Protein 3H92 (pdb70)

InterPro domains:
  IPR011579 ATPase domain [PF01637] (3-265)
  IPR027417 P-loop containing nucleoside triphosphate hydrolase [G3DSA:3.40.50.300] (1-212)
  IPR027417 P-loop containing nucleoside triphosphate hydrolase [SSF52540] (1-296)
  IPR036388 Winged helix-like DNA-binding domain superfamily [G3DSA:1.10.10.10] (274-365)
  IPR049081 Uncharacterized ATP-binding protein MJ1010-like, C-terminal domain [PF21690] (277-365)

Structure (mmCIF, N/CA/C/O backbone):
data_3H92
#
_entry.id   3H92
#
_cell.length_a   50.501
_cell.length_b   50.501
_cell.length_c   42.305
_cell.angle_alpha   90.00
_cell.angle_beta   90.00
_cell.angle_gamma   90.00
#
_symmetry.space_group_name_H-M   'P 41'
#
loop_
_entity.id
_entity.type
_entity.pdbx_description
1 polymer 'Uncharacterized ATP-binding protein MJECL15'
2 non-polymer 1-(2-METHOXY-ETHOXY)-2-{2-[2-(2-METHOXY-ETHOXY]-ETHOXY}-ETHANE
3 water water
#
loop_
_atom_site.group_PDB
_atom_site.id
_atom_site.type_symbol
_atom_site.label_atom_id
_atom_site.label_alt_id
_atom_site.label_comp_id
_atom_site.label_asym_id
_atom_site.label_entity_id
_atom_site.label_seq_id
_atom_site.pdbx_PDB_ins_code
_atom_site.Cartn_x
_atom_site.Cartn_y
_atom_site.Cartn_z
_atom_site.occupancy
_atom_site.B_iso_or_equiv
_atom_site.auth_seq_id
_atom_site.auth_comp_id
_atom_site.auth_asym_id
_atom_site.auth_atom_id
_atom_site.pdbx_PDB_model_num
ATOM 1 N N . GLU A 1 7 ? 16.960 23.757 53.668 1.00 92.65 7 GLU A N 1
ATOM 2 C CA . GLU A 1 7 ? 17.673 23.039 52.553 1.00 92.61 7 GLU A CA 1
ATOM 3 C C . GLU A 1 7 ? 17.589 23.796 51.198 1.00 91.75 7 GLU A C 1
ATOM 4 O O . GLU A 1 7 ? 16.684 23.546 50.381 1.00 91.69 7 GLU A O 1
ATOM 10 N N . THR A 1 8 ? 18.530 24.728 50.979 1.00 90.63 8 THR A N 1
ATOM 11 C CA . THR A 1 8 ? 18.661 25.398 49.678 1.00 89.52 8 THR A CA 1
ATOM 12 C C . THR A 1 8 ? 19.013 24.290 48.686 1.00 88.58 8 THR A C 1
ATOM 13 O O . THR A 1 8 ? 18.299 24.091 47.696 1.00 88.69 8 THR A O 1
ATOM 17 N N . LYS A 1 9 ? 20.060 23.527 49.012 1.00 87.23 9 LYS A N 1
ATOM 18 C CA . LYS A 1 9 ? 20.525 22.407 48.186 1.00 86.14 9 LYS A CA 1
ATOM 19 C C . LYS A 1 9 ? 19.378 21.485 47.786 1.00 84.87 9 LYS A C 1
ATOM 20 O O . LYS A 1 9 ? 19.158 21.261 46.592 1.00 84.70 9 LYS A O 1
ATOM 26 N N . LEU A 1 10 ? 18.623 20.989 48.768 1.00 83.39 10 LEU A N 1
ATOM 27 C CA . LEU A 1 10 ? 17.582 19.983 48.482 1.00 82.33 10 LEU A CA 1
ATOM 28 C C . LEU A 1 10 ? 16.324 20.551 47.804 1.00 81.48 10 LEU A C 1
ATOM 29 O O . LEU A 1 10 ? 15.703 19.837 47.014 1.00 81.71 10 LEU A O 1
ATOM 34 N N . GLU A 1 11 ? 15.944 21.800 48.095 1.00 80.28 11 GLU A N 1
ATOM 35 C CA . GLU A 1 11 ? 14.817 22.415 47.371 1.00 79.35 11 GLU A CA 1
ATOM 36 C C . GLU A 1 11 ? 15.216 22.852 45.960 1.00 77.31 11 GLU A C 1
ATOM 37 O O . GLU A 1 11 ? 14.346 23.057 45.116 1.00 77.06 11 GLU A O 1
ATOM 43 N N . GLU A 1 12 ? 16.520 22.969 45.703 1.00 74.96 12 GLU A N 1
ATOM 44 C CA . GLU A 1 12 ? 17.025 23.187 44.341 1.00 73.37 12 GLU A CA 1
ATOM 45 C C . GLU A 1 12 ? 16.628 21.993 43.457 1.00 70.92 12 GLU A C 1
ATOM 46 O O . GLU A 1 12 ? 15.988 22.153 42.410 1.00 69.97 12 GLU A O 1
ATOM 52 N N . GLU A 1 13 ? 17.018 20.799 43.912 1.00 68.33 13 GLU A N 1
ATOM 53 C CA . GLU A 1 13 ? 16.708 19.538 43.222 1.00 66.28 13 GLU A CA 1
ATOM 54 C C . GLU A 1 13 ? 15.259 19.123 43.361 1.00 63.72 13 GLU A C 1
ATOM 55 O O . GLU A 1 13 ? 14.731 1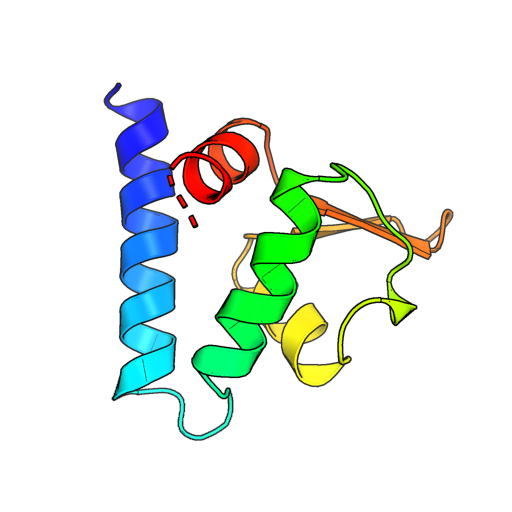8.407 42.528 1.00 63.63 13 GLU A O 1
ATOM 61 N N . ARG A 1 14 ? 14.638 19.542 44.444 1.00 60.96 14 ARG A N 1
ATOM 62 C CA . ARG A 1 14 ? 13.212 19.437 44.575 1.00 58.92 14 ARG A CA 1
ATOM 63 C C . ARG A 1 14 ? 12.502 20.345 43.556 1.00 56.93 14 ARG A C 1
ATOM 64 O O . ARG A 1 14 ? 11.543 19.933 42.920 1.00 56.47 14 ARG A O 1
ATOM 72 N N . ASN A 1 15 ? 12.983 21.580 43.394 1.00 54.73 15 ASN A N 1
ATOM 73 C CA . ASN A 1 15 ? 12.464 22.458 42.343 1.00 52.99 15 ASN A CA 1
ATOM 74 C C . ASN A 1 15 ? 12.845 21.960 40.962 1.00 50.02 15 ASN A C 1
ATOM 75 O O . ASN A 1 15 ? 12.101 22.172 40.012 1.00 49.2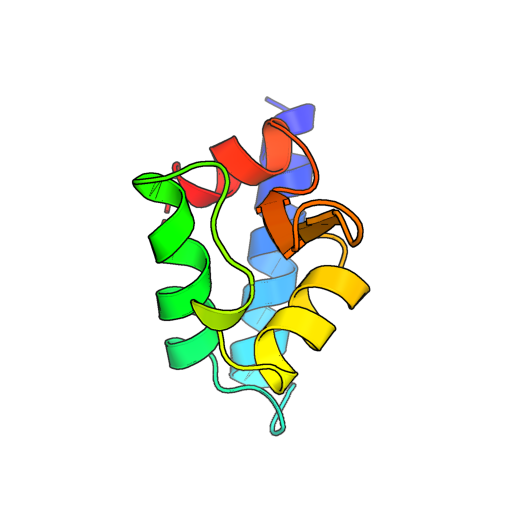7 15 ASN A O 1
ATOM 80 N N . HIS A 1 16 ? 13.994 21.300 40.847 1.00 47.08 16 HIS A N 1
ATOM 81 C CA . HIS A 1 16 ? 14.327 20.621 39.594 1.00 45.74 16 HIS A CA 1
ATOM 82 C C . HIS A 1 16 ? 13.297 19.537 39.236 1.00 43.02 16 HIS A C 1
ATOM 83 O O . HIS A 1 16 ? 12.777 19.532 38.150 1.00 41.27 16 HIS A O 1
ATOM 90 N N . LEU A 1 17 ? 13.013 18.65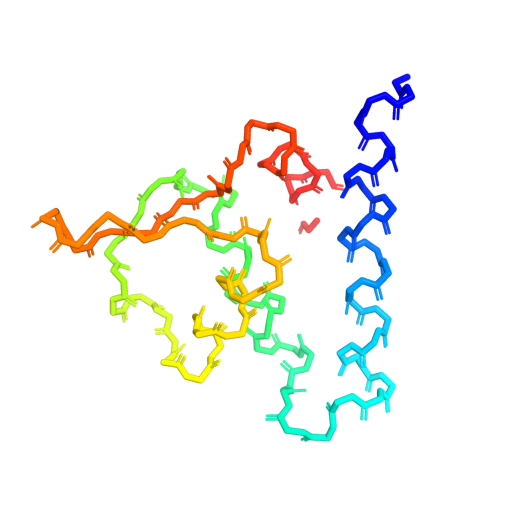1 40.177 1.00 40.60 17 LEU A N 1
ATOM 91 C CA . LEU A 1 17 ? 12.076 17.580 39.971 1.00 39.01 17 LEU A CA 1
ATOM 92 C C . LEU A 1 17 ? 10.685 18.179 39.787 1.00 3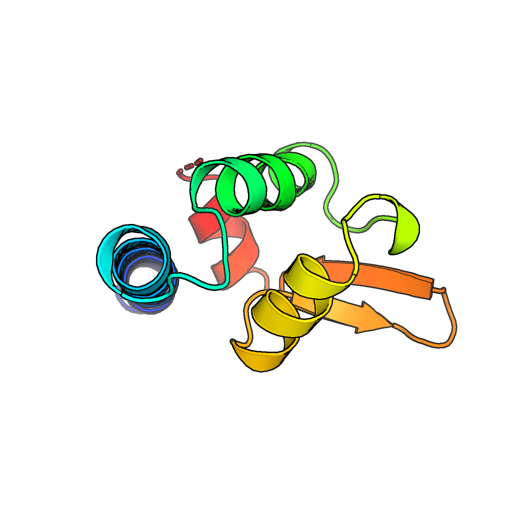7.44 17 LEU A C 1
ATOM 93 O O . LEU A 1 17 ? 10.000 17.827 38.848 1.00 36.06 17 LEU A O 1
ATOM 98 N N . GLU A 1 18 ? 10.277 19.093 40.663 1.00 36.81 18 GLU A N 1
ATOM 99 C CA . GLU A 1 18 ? 9.042 19.880 40.453 1.00 37.31 18 GLU A CA 1
ATOM 100 C C . GLU A 1 18 ? 8.895 20.475 39.042 1.00 35.34 18 GLU A C 1
ATOM 101 O O . GLU A 1 18 ? 7.865 20.316 38.391 1.00 34.92 18 GLU A O 1
ATOM 107 N N . GLU A 1 19 ? 9.929 21.161 38.583 1.00 33.80 19 GLU A N 1
ATOM 108 C CA . GLU A 1 19 ? 9.869 21.791 37.283 1.00 33.74 19 GLU A CA 1
ATOM 109 C C . GLU A 1 19 ? 9.737 20.768 36.171 1.00 33.42 19 GLU A C 1
ATOM 110 O O . GLU A 1 19 ? 8.919 20.931 35.246 1.00 34.21 19 GLU A O 1
ATOM 116 N N . LEU A 1 20 ? 10.534 19.712 36.265 1.00 33.32 20 LEU A N 1
ATOM 117 C CA . LEU A 1 20 ? 10.526 18.634 35.291 1.00 33.53 20 LEU A CA 1
ATOM 118 C C . LEU A 1 20 ? 9.140 18.005 35.270 1.00 32.90 20 LEU A C 1
ATOM 119 O O . LEU A 1 20 ? 8.583 17.738 34.210 1.00 31.99 20 LEU A O 1
ATOM 124 N N . LEU A 1 21 ? 8.593 17.761 36.448 1.00 32.82 21 LEU A N 1
ATOM 125 C CA . LEU A 1 21 ? 7.279 17.146 36.502 1.00 34.32 21 LEU A CA 1
ATOM 126 C C . LEU A 1 21 ? 6.172 18.029 35.858 1.00 35.93 21 LEU A C 1
ATOM 127 O O . LEU A 1 21 ? 5.263 17.485 35.166 1.00 35.34 21 LEU A O 1
ATOM 132 N N . GLU A 1 22 ? 6.258 19.365 36.049 1.00 37.23 22 GLU A N 1
ATOM 133 C CA . GLU A 1 22 ? 5.322 20.320 35.391 1.00 38.27 22 GLU A CA 1
ATOM 134 C C . GLU A 1 22 ? 5.458 20.229 33.858 1.00 38.38 22 GLU A C 1
ATOM 135 O O . GLU A 1 22 ? 4.460 20.107 33.137 1.00 36.77 22 GLU A O 1
ATOM 141 N N . LYS A 1 23 ? 6.705 20.251 33.389 1.00 38.57 23 LYS A N 1
ATOM 142 C CA . LYS A 1 23 ? 6.982 20.150 31.970 1.00 38.76 23 LYS A CA 1
ATOM 143 C C . LYS A 1 23 ? 6.352 18.882 31.392 1.00 38.34 23 LYS A C 1
ATOM 144 O O . LYS A 1 23 ? 5.748 18.901 30.319 1.00 36.38 23 LYS A O 1
ATOM 150 N N . VAL A 1 24 ? 6.476 17.793 32.136 1.00 38.58 24 VAL A N 1
ATOM 151 C CA . VAL A 1 24 ? 6.023 16.503 31.662 1.00 40.13 24 VAL A CA 1
ATOM 152 C C . VAL A 1 24 ? 4.499 16.426 31.610 1.00 41.60 24 VAL A C 1
ATOM 153 O O . VAL A 1 24 ? 3.931 15.825 30.664 1.00 42.85 24 VAL A O 1
ATOM 157 N N . GLU A 1 25 ? 3.819 17.047 32.568 1.00 42.85 25 GLU A N 1
ATOM 158 C CA . GLU A 1 25 ? 2.373 16.969 32.549 1.00 45.04 25 GLU A CA 1
ATOM 159 C C . GLU A 1 25 ? 1.798 17.844 31.430 1.00 46.47 25 GLU A C 1
ATOM 160 O O . GLU A 1 25 ? 0.997 17.402 30.613 1.00 46.13 25 GLU A O 1
ATOM 166 N N . GLU A 1 26 ? 2.233 19.088 31.421 1.00 48.34 26 GLU A N 1
ATOM 167 C CA . GLU A 1 26 ? 1.684 20.105 30.542 1.00 50.84 26 GLU A CA 1
ATOM 168 C C . GLU A 1 26 ? 2.180 19.954 29.125 1.00 52.05 26 GLU A C 1
ATOM 169 O O . GLU A 1 26 ? 1.410 19.935 28.146 1.00 52.22 26 GLU A O 1
ATOM 175 N N . ASP A 1 27 ? 3.496 19.865 29.034 1.00 53.72 27 ASP A N 1
ATOM 176 C CA . ASP A 1 27 ? 4.159 20.316 27.848 1.00 55.20 27 ASP A CA 1
ATOM 177 C C . ASP A 1 27 ? 4.590 19.130 27.016 1.00 56.56 27 ASP A C 1
ATOM 178 O O . ASP A 1 27 ? 4.314 19.132 25.817 1.00 57.54 27 ASP A O 1
ATOM 183 N N . TYR A 1 28 ? 5.206 18.108 27.625 1.00 57.94 28 TYR A N 1
ATOM 184 C CA . TYR A 1 28 ? 5.635 16.939 26.846 1.00 58.96 28 TYR A CA 1
ATOM 185 C C . TYR A 1 28 ? 4.487 15.996 26.599 1.00 59.34 28 TYR A C 1
ATOM 186 O O . TYR A 1 28 ? 4.085 15.216 27.486 1.00 59.32 28 TYR A O 1
ATOM 195 N N . GLU A 1 29 ? 3.956 16.136 25.375 1.00 59.90 29 GLU A N 1
ATOM 196 C CA . GLU A 1 29 ? 2.932 15.261 24.797 1.00 60.47 29 GLU A CA 1
ATOM 197 C C . GLU A 1 29 ? 3.542 13.843 24.616 1.00 59.68 29 GLU A C 1
ATOM 198 O O . GLU A 1 29 ? 2.826 12.827 24.724 1.00 60.25 29 GLU A O 1
ATOM 204 N N . GLY A 1 30 ? 4.861 13.781 24.378 1.00 58.15 30 GLY A N 1
ATOM 205 C CA . GLY A 1 30 ? 5.577 12.508 24.244 1.00 56.62 30 GLY A CA 1
ATOM 206 C C . GLY A 1 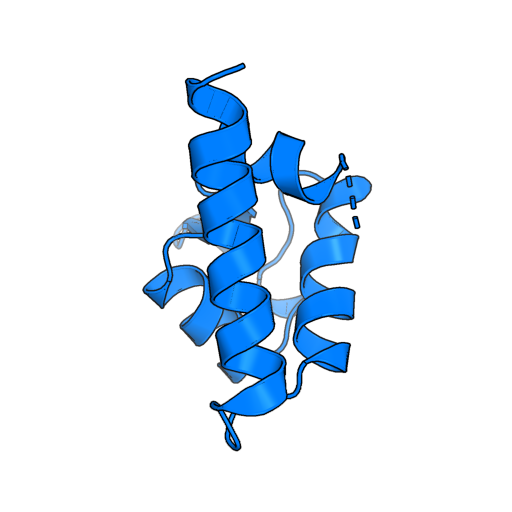30 ? 5.741 11.660 25.500 1.00 55.03 30 GLY A C 1
ATOM 207 O O . GLY A 1 30 ? 5.962 10.442 25.390 1.00 55.48 30 GLY A O 1
ATOM 208 N N . ILE A 1 31 ? 5.656 12.276 26.683 1.00 52.82 31 ILE A N 1
ATOM 209 C CA . ILE A 1 31 ? 5.922 11.588 27.946 1.00 50.72 31 ILE A CA 1
ATOM 210 C C . ILE A 1 31 ? 4.665 11.626 28.793 1.00 50.18 31 ILE A C 1
ATOM 211 O O . ILE A 1 31 ? 4.160 12.705 29.090 1.00 49.85 31 ILE A O 1
ATOM 216 N N . ASN A 1 32 ? 4.150 10.454 29.177 1.00 49.52 32 ASN A N 1
ATOM 217 C CA . ASN A 1 32 ? 3.039 10.415 30.097 1.00 49.26 32 ASN A CA 1
ATOM 218 C C . ASN A 1 32 ? 3.577 10.674 31.477 1.00 47.78 32 ASN A C 1
ATOM 219 O O . ASN A 1 32 ? 4.404 9.937 31.999 1.00 46.43 32 ASN A O 1
ATOM 224 N N . TYR A 1 33 ? 3.073 11.754 32.027 1.00 46.81 33 TYR A N 1
ATOM 225 C CA . TYR A 1 33 ? 3.216 12.074 33.414 1.00 46.69 33 TYR A CA 1
ATOM 226 C C . TYR A 1 33 ? 3.006 10.921 34.408 1.00 46.70 33 TYR A C 1
ATOM 227 O O . TYR A 1 33 ? 3.804 10.682 35.321 1.00 46.61 33 TYR A O 1
ATOM 236 N N . ASP A 1 34 ? 1.900 10.233 34.261 1.00 47.12 34 ASP A N 1
ATOM 237 C CA . ASP A 1 34 ? 1.536 9.207 35.227 1.00 47.92 34 ASP A CA 1
ATOM 238 C C . ASP A 1 34 ? 2.524 7.993 35.207 1.00 47.03 34 ASP A C 1
ATOM 239 O O . ASP A 1 34 ? 2.728 7.350 36.238 1.00 46.92 34 ASP A O 1
ATOM 244 N N . GLU A 1 35 ? 3.138 7.745 34.046 1.00 45.97 35 GLU A N 1
ATOM 245 C CA . GLU A 1 35 ? 4.178 6.723 33.833 1.00 45.64 35 GLU A CA 1
ATOM 246 C C . GLU A 1 35 ? 5.527 7.186 34.326 1.00 43.52 35 GLU A C 1
ATOM 247 O O . GLU A 1 35 ? 6.321 6.374 34.780 1.00 43.30 35 GLU A O 1
ATOM 253 N N . VAL A 1 36 ? 5.807 8.479 34.158 1.00 41.18 36 VAL A N 1
ATOM 254 C CA . VAL A 1 36 ? 6.947 9.085 34.824 1.00 39.65 36 VAL A CA 1
ATOM 255 C C . VAL A 1 36 ? 6.809 8.946 36.329 1.00 38.16 36 VAL A C 1
ATOM 256 O O . VAL A 1 36 ? 7.767 8.496 36.943 1.00 38.45 36 VAL A O 1
ATOM 260 N N . LEU A 1 37 ? 5.637 9.243 36.916 1.00 37.07 37 LEU A N 1
ATOM 261 C CA . LEU A 1 37 ? 5.465 9.082 38.391 1.00 36.71 37 LEU A CA 1
ATOM 262 C C . LEU A 1 37 ? 5.730 7.675 38.787 1.00 36.11 37 LEU A C 1
ATOM 263 O O . LEU A 1 37 ? 6.412 7.433 39.784 1.00 37.01 37 LEU A O 1
ATOM 268 N N . GLU A 1 38 ? 5.135 6.740 38.052 1.00 35.67 38 GLU A N 1
ATOM 269 C CA . GLU A 1 38 ? 5.223 5.333 38.442 1.00 35.76 38 GLU A CA 1
ATOM 270 C C . GLU A 1 38 ? 6.669 4.860 38.345 1.00 34.61 38 GLU A C 1
ATOM 271 O O . GLU A 1 38 ? 7.168 4.233 39.285 1.00 35.44 38 GLU A O 1
ATOM 277 N N . ALA A 1 39 ? 7.363 5.268 37.284 1.00 33.38 39 ALA A N 1
ATOM 278 C CA . ALA A 1 39 ? 8.811 5.058 37.185 1.00 32.61 39 ALA A CA 1
ATOM 279 C C . ALA A 1 39 ? 9.541 5.543 38.434 1.00 31.48 39 ALA A C 1
ATOM 280 O O . ALA A 1 39 ? 10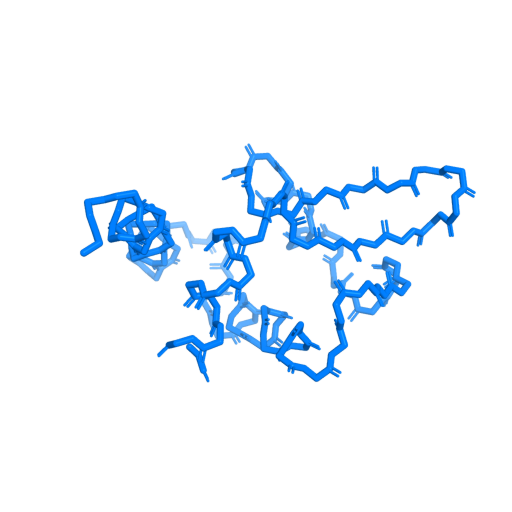.173 4.771 39.097 1.00 32.00 39 ALA A O 1
ATOM 282 N N . LEU A 1 40 ? 9.442 6.820 38.756 1.00 30.36 40 LEU A N 1
ATOM 283 C CA . LEU A 1 40 ? 10.255 7.394 39.822 1.00 28.93 40 LEU A CA 1
ATOM 284 C C . LEU A 1 40 ? 9.931 6.806 41.169 1.00 29.45 40 LEU A C 1
ATOM 285 O O . LEU A 1 40 ? 10.789 6.711 42.058 1.00 29.03 40 LEU A O 1
ATOM 290 N N . LYS A 1 41 ? 8.704 6.382 41.330 1.00 29.33 41 LYS A N 1
ATOM 291 C CA . LYS A 1 41 ? 8.290 5.839 42.610 1.00 30.85 41 LYS A CA 1
ATOM 292 C C . LYS A 1 41 ? 9.014 4.556 42.931 1.00 30.22 41 LYS A C 1
ATOM 293 O O . LYS A 1 41 ? 9.196 4.199 44.118 1.00 27.51 41 LYS A O 1
ATOM 299 N N . LEU A 1 42 ? 9.408 3.849 41.878 1.00 29.53 42 LEU A N 1
ATOM 300 C CA . LEU A 1 42 ? 10.160 2.596 42.088 1.00 30.11 42 LEU A CA 1
ATOM 301 C C . LEU A 1 42 ? 11.386 2.813 42.962 1.00 30.27 42 LEU A C 1
ATOM 302 O O . LEU A 1 42 ? 11.894 1.895 43.606 1.00 29.65 42 LEU A O 1
ATOM 307 N N . PHE A 1 43 ? 11.890 4.024 42.900 1.00 31.33 43 PHE A N 1
ATOM 308 C CA . PHE A 1 43 ? 13.150 4.349 43.527 1.00 32.73 43 PHE A CA 1
ATOM 309 C C . PHE A 1 43 ? 12.975 4.675 44.978 1.00 33.15 43 PHE A C 1
ATOM 310 O O . PHE A 1 43 ? 13.958 4.819 45.677 1.00 34.86 43 PHE A O 1
ATOM 318 N N . LYS A 1 44 ? 11.751 4.766 45.458 1.00 34.45 44 LYS A N 1
ATOM 319 C CA . LYS A 1 44 ? 11.559 5.010 46.895 1.00 35.45 44 LYS A CA 1
ATOM 320 C C . LYS A 1 44 ? 11.835 3.740 47.652 1.00 36.69 44 LYS A C 1
ATOM 321 O O . LYS A 1 44 ? 12.127 3.765 48.848 1.00 37.99 44 LYS A O 1
ATOM 327 N N . ASP A 1 45 ? 11.673 2.607 46.981 1.00 37.27 45 ASP A N 1
ATOM 328 C CA . ASP A 1 45 ? 11.832 1.348 47.640 1.00 37.70 45 ASP A CA 1
ATOM 329 C C . ASP A 1 45 ? 13.180 0.793 47.368 1.00 35.95 45 ASP A C 1
ATOM 330 O O . ASP A 1 45 ? 13.680 0.030 48.146 1.00 36.29 45 ASP A O 1
ATOM 335 N N . ASN A 1 46 ? 13.728 1.116 46.223 1.00 34.54 46 ASN A N 1
ATOM 336 C CA . ASN A 1 46 ? 15.006 0.565 45.819 1.00 34.02 46 ASN A CA 1
ATOM 337 C C . ASN A 1 46 ? 15.826 1.591 45.120 1.00 33.03 46 ASN A C 1
ATOM 338 O O . ASN A 1 46 ? 15.471 1.972 44.011 1.00 33.13 46 ASN A O 1
ATOM 343 N N . TYR A 1 47 ? 16.973 1.926 45.701 1.00 32.08 47 TYR A N 1
ATOM 344 C CA . TYR A 1 47 ? 17.872 2.978 45.188 1.00 30.73 47 TYR A CA 1
ATOM 345 C C . TYR A 1 47 ? 18.438 2.729 43.825 1.00 30.06 47 TYR A C 1
ATOM 346 O O . TYR A 1 47 ? 18.610 3.643 43.051 1.00 29.65 47 TYR A O 1
ATOM 355 N N . GLU A 1 48 ? 18.815 1.488 43.556 1.00 29.97 48 GLU A N 1
ATOM 356 C CA . GLU A 1 48 ? 19.373 1.110 42.261 1.00 29.41 48 GLU A CA 1
ATOM 357 C C . GLU A 1 48 ? 18.589 -0.057 41.738 1.00 28.71 48 GLU A C 1
ATOM 358 O O . GLU A 1 48 ? 18.215 -0.947 42.499 1.00 26.73 48 GLU A O 1
ATOM 364 N N . LEU A 1 49 ? 18.349 -0.077 40.435 1.00 28.38 49 LEU A N 1
ATOM 365 C CA . LEU A 1 49 ? 17.541 -1.141 39.918 1.00 28.01 49 LEU A CA 1
ATOM 366 C C . LEU A 1 49 ? 17.844 -1.480 38.491 1.00 27.24 49 LEU A C 1
ATOM 367 O O . LEU A 1 49 ? 18.491 -0.721 37.802 1.00 27.66 49 LEU A O 1
ATOM 372 N N . PRO A 1 50 ? 17.428 -2.685 38.059 1.00 26.98 50 PRO A N 1
ATOM 373 C CA . PRO A 1 50 ? 17.684 -3.036 36.670 1.00 26.50 50 PRO A CA 1
ATOM 374 C C . PRO A 1 50 ? 17.079 -2.005 35.740 1.00 26.98 50 PRO A C 1
ATOM 375 O O . PRO A 1 50 ? 15.994 -1.492 36.020 1.00 28.91 50 PRO A O 1
ATOM 379 N N . LYS A 1 51 ? 17.720 -1.708 34.622 1.00 26.57 51 LYS A N 1
ATOM 380 C CA . LYS A 1 51 ? 17.118 -0.705 33.714 1.00 26.54 51 LYS A CA 1
ATOM 381 C C . LYS A 1 51 ? 15.854 -1.143 32.975 1.00 26.16 51 LYS A C 1
ATOM 382 O O . LYS A 1 51 ? 15.057 -0.299 32.528 1.00 25.50 51 LYS A O 1
ATOM 388 N N . SER A 1 52 ? 15.644 -2.467 32.864 1.00 26.19 52 SER A N 1
ATOM 389 C CA . SER A 1 52 ? 14.427 -3.011 32.277 1.00 25.59 52 SER A CA 1
ATOM 390 C C . SER A 1 52 ? 13.230 -2.859 33.214 1.00 25.75 52 SER A C 1
ATOM 391 O O . SER A 1 52 ? 12.128 -3.184 32.858 1.00 25.41 52 SER A O 1
ATOM 394 N N . LYS A 1 53 ? 13.431 -2.352 34.420 1.00 26.62 53 LYS A N 1
ATOM 395 C CA . LYS A 1 53 ? 12.296 -2.052 35.268 1.00 27.48 53 LYS A CA 1
ATOM 396 C C . LYS A 1 53 ? 11.483 -0.878 34.756 1.00 28.91 53 LYS A C 1
ATOM 397 O O . LYS A 1 53 ? 10.345 -0.700 35.188 1.00 28.95 53 LYS A O 1
ATOM 403 N N . ILE A 1 54 ? 12.038 -0.087 33.827 1.00 29.96 54 ILE A N 1
ATOM 404 C CA . ILE A 1 54 ? 11.398 1.129 33.343 1.00 30.21 54 ILE A CA 1
ATOM 405 C C . ILE A 1 54 ? 11.391 1.172 31.839 1.00 30.85 54 ILE A C 1
ATOM 406 O O . ILE A 1 54 ? 12.369 0.783 31.186 1.00 30.64 54 ILE A O 1
ATOM 411 N N . LYS A 1 55 ? 10.293 1.674 31.293 1.00 30.91 55 LYS A N 1
ATOM 412 C CA . LYS A 1 55 ? 10.178 1.839 29.878 1.00 32.09 55 LYS A CA 1
ATOM 413 C C . LYS A 1 55 ? 11.300 2.708 29.300 1.00 32.65 55 LYS A C 1
ATOM 414 O O . LYS A 1 55 ? 11.754 3.711 29.902 1.00 31.94 55 LYS A O 1
ATOM 420 N N . ARG A 1 56 ? 11.793 2.269 28.152 1.00 32.58 56 ARG A N 1
ATOM 421 C CA . ARG A 1 56 ? 12.931 2.899 27.494 1.00 34.22 56 ARG A CA 1
ATOM 422 C C . ARG A 1 56 ? 12.724 4.386 27.292 1.00 33.87 56 ARG A C 1
ATOM 423 O O . ARG A 1 56 ? 13.557 5.190 27.675 1.00 33.57 56 ARG A O 1
ATOM 431 N N . LYS A 1 57 ? 11.609 4.762 26.687 1.00 34.25 57 LYS A N 1
ATOM 432 C CA . LYS A 1 57 ? 11.390 6.148 26.385 1.00 34.81 57 LYS A CA 1
ATOM 433 C C . LYS A 1 57 ? 11.557 6.959 27.676 1.00 34.26 57 LYS A C 1
ATOM 434 O O . LYS A 1 57 ? 12.128 8.048 27.676 1.00 35.21 57 LYS A O 1
ATOM 440 N N . ILE A 1 58 ? 11.063 6.417 28.783 1.00 33.02 58 ILE A N 1
ATOM 441 C CA . ILE A 1 58 ? 11.031 7.138 30.041 1.00 31.96 58 ILE A CA 1
ATOM 442 C C . ILE A 1 58 ? 12.414 7.180 30.599 1.00 31.55 58 ILE A C 1
ATOM 443 O O . ILE A 1 58 ? 12.858 8.242 31.025 1.00 30.62 58 ILE A O 1
ATOM 448 N N . ARG A 1 59 ? 13.119 6.058 30.579 1.00 31.10 59 ARG A N 1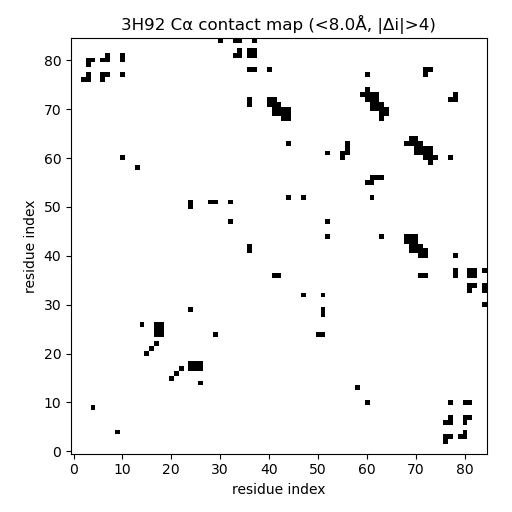
ATOM 449 C CA . ARG A 1 59 ? 14.495 6.074 31.079 1.00 32.28 59 ARG A CA 1
ATOM 450 C C . ARG A 1 59 ? 15.342 7.051 30.310 1.00 30.86 59 ARG A C 1
ATOM 451 O O . ARG A 1 59 ? 16.097 7.798 30.892 1.00 30.95 59 ARG A O 1
ATOM 459 N N . ILE A 1 60 ? 15.223 7.025 29.000 1.00 30.00 60 ILE A N 1
ATOM 460 C CA . ILE A 1 60 ? 15.989 7.892 28.181 1.00 29.45 60 ILE A CA 1
ATOM 461 C C . ILE A 1 60 ? 15.765 9.347 28.581 1.00 29.96 60 ILE A C 1
ATOM 462 O O . ILE A 1 60 ? 16.699 10.127 28.731 1.00 29.31 60 ILE A O 1
ATOM 467 N N . PHE A 1 61 ? 14.509 9.692 28.806 1.00 30.30 61 PHE A N 1
ATOM 468 C CA . PHE A 1 61 ? 14.126 11.038 29.186 1.00 29.94 61 PHE A CA 1
ATOM 469 C C . PHE A 1 61 ? 14.672 11.470 30.538 1.00 29.85 61 PHE A C 1
ATOM 470 O O . PHE A 1 61 ? 15.233 12.541 30.722 1.00 28.53 61 PHE A O 1
ATOM 478 N N . LEU A 1 62 ? 14.495 10.611 31.516 1.00 30.59 62 LEU A N 1
ATOM 479 C CA . LEU A 1 62 ? 14.962 10.881 32.868 1.00 30.22 62 LEU A CA 1
ATOM 480 C C . LEU A 1 62 ? 16.451 10.935 33.004 1.00 30.25 62 LEU A C 1
ATOM 481 O O . LEU A 1 62 ? 16.966 11.572 33.890 1.00 31.47 62 LEU A O 1
ATOM 486 N N . ILE A 1 63 ? 17.143 10.227 32.133 1.00 30.99 63 ILE A N 1
ATOM 487 C CA . ILE A 1 63 ? 18.593 10.297 32.066 1.00 31.46 63 ILE A CA 1
ATOM 488 C C . ILE A 1 63 ? 18.972 11.639 31.453 1.00 32.50 63 ILE A C 1
ATOM 489 O O . ILE A 1 63 ? 19.812 12.370 32.000 1.00 32.39 63 ILE A O 1
ATOM 494 N N . LYS A 1 64 ? 18.392 11.934 30.281 1.00 33.46 64 LYS A N 1
ATOM 495 C CA . LYS A 1 64 ? 18.607 13.203 29.591 1.00 34.83 64 LYS A CA 1
ATOM 496 C C . LYS A 1 64 ? 18.371 14.392 30.540 1.00 34.63 64 LYS A C 1
ATOM 497 O O . LYS A 1 64 ? 19.087 15.369 30.509 1.00 35.51 64 LYS A O 1
ATOM 503 N N . GLU A 1 65 ? 17.398 14.277 31.409 1.00 34.03 65 GLU A N 1
ATOM 504 C CA . GLU A 1 65 ? 17.016 15.354 32.282 1.00 34.18 65 GLU A CA 1
ATOM 505 C C . GLU A 1 65 ? 17.695 15.303 33.628 1.00 33.55 65 GLU A C 1
ATOM 506 O O . GLU A 1 65 ? 17.295 15.964 34.566 1.00 33.32 65 GLU A O 1
ATOM 512 N N . ASN A 1 66 ? 18.750 14.521 33.701 1.00 33.74 66 ASN A N 1
ATOM 513 C CA . ASN A 1 66 ? 19.615 14.391 34.899 1.00 33.39 66 ASN A CA 1
ATOM 514 C C . ASN A 1 66 ? 18.952 14.023 36.204 1.00 31.67 66 ASN A C 1
ATOM 515 O O . ASN A 1 66 ? 19.379 14.453 37.277 1.00 32.28 66 ASN A O 1
ATOM 520 N N . ILE A 1 67 ? 17.960 13.153 36.113 1.00 30.71 67 ILE A N 1
ATOM 521 C CA . ILE A 1 67 ? 17.267 12.645 37.300 1.00 29.25 67 ILE A CA 1
ATOM 522 C C . ILE A 1 67 ? 17.859 11.264 37.608 1.00 29.26 67 ILE A C 1
ATOM 523 O O . ILE A 1 67 ? 18.080 10.918 38.779 1.00 27.04 67 ILE A O 1
ATOM 528 N N . LEU A 1 68 ? 18.111 10.486 36.549 1.00 29.67 68 LEU A N 1
ATOM 529 C CA . LEU A 1 68 ? 18.612 9.124 36.738 1.00 30.10 68 LEU A CA 1
ATOM 530 C C . LEU A 1 68 ? 19.964 8.979 36.085 1.00 30.65 68 LEU A C 1
ATOM 531 O O . LEU A 1 68 ? 20.231 9.622 35.080 1.00 30.07 68 LEU A O 1
ATOM 536 N N . PHE A 1 69 ? 20.792 8.084 36.647 1.00 31.61 69 PHE A N 1
ATOM 537 C CA . PHE A 1 69 ? 22.096 7.672 36.080 1.00 30.94 69 PHE A CA 1
ATOM 538 C C . PHE A 1 69 ? 22.027 6.187 35.661 1.00 30.65 69 PHE A C 1
ATOM 539 O O . PHE A 1 69 ? 21.613 5.346 36.437 1.00 30.31 69 PHE A O 1
ATOM 547 N N . LEU A 1 70 ? 22.456 5.892 34.439 1.00 30.25 70 LEU A N 1
ATOM 548 C CA . LEU A 1 70 ? 22.628 4.533 33.946 1.00 29.89 70 LEU A CA 1
ATOM 549 C C . LEU A 1 70 ? 24.080 4.019 34.149 1.00 30.19 70 LEU A C 1
ATOM 550 O O . LEU A 1 70 ? 25.060 4.665 33.728 1.00 30.46 70 LEU A O 1
ATOM 555 N N . ASN A 1 71 ? 24.214 2.857 34.776 1.00 29.72 71 ASN A N 1
ATOM 556 C CA . ASN A 1 71 ? 25.510 2.197 34.857 1.00 30.43 71 ASN A CA 1
ATOM 557 C C . ASN A 1 71 ? 25.448 1.150 33.784 1.00 30.42 71 ASN A C 1
ATOM 558 O O . ASN A 1 71 ? 24.754 0.203 33.941 1.00 28.33 71 ASN A O 1
ATOM 563 N N . PRO A 1 72 ? 26.144 1.353 32.663 1.00 32.80 72 PRO A N 1
ATOM 564 C CA . PRO A 1 72 ? 26.050 0.450 31.500 1.00 33.87 72 PRO A CA 1
ATOM 565 C C . PRO A 1 72 ? 26.686 -0.908 31.721 1.00 35.60 72 PRO A C 1
ATOM 566 O O . PRO A 1 72 ? 26.275 -1.917 31.077 1.00 35.82 72 PRO A O 1
ATOM 570 N N . GLN A 1 73 ? 27.687 -0.932 32.608 1.00 36.62 73 GLN A N 1
ATOM 571 C CA . GLN A 1 73 ? 28.349 -2.165 32.968 1.00 37.69 73 GLN A CA 1
ATOM 572 C C . GLN A 1 73 ? 27.355 -3.020 33.728 1.00 37.78 73 GLN A C 1
ATOM 573 O O . GLN A 1 73 ? 27.067 -4.136 33.288 1.00 39.29 73 GLN A O 1
ATOM 579 N N . LYS A 1 74 ? 26.795 -2.501 34.814 1.00 36.76 74 LYS A N 1
ATOM 580 C CA . LYS A 1 74 ? 25.858 -3.269 35.630 1.00 37.18 74 LYS A CA 1
ATOM 581 C C . LYS A 1 74 ? 24.434 -3.312 35.074 1.00 36.25 74 LYS A C 1
ATOM 582 O O . LYS A 1 74 ? 23.609 -4.053 35.577 1.00 37.53 74 LYS A O 1
ATOM 588 N N . GLY A 1 75 ? 24.125 -2.513 34.068 1.00 34.79 75 GLY A N 1
ATOM 589 C CA . GLY A 1 75 ? 22.780 -2.440 33.520 1.00 33.44 75 GLY A CA 1
ATOM 590 C C . GLY A 1 75 ? 21.740 -1.921 34.488 1.00 32.27 75 GLY A C 1
ATOM 591 O O . GLY A 1 75 ? 20.584 -2.355 34.426 1.00 34.08 75 GLY A O 1
ATOM 592 N N . THR A 1 76 ? 22.122 -1.007 35.383 1.00 30.41 76 THR A N 1
ATOM 593 C CA . THR A 1 76 ? 21.198 -0.494 36.409 1.00 28.81 76 THR A CA 1
ATOM 594 C C . THR A 1 76 ? 20.977 1.007 36.292 1.00 28.27 76 THR A C 1
ATOM 595 O O . THR A 1 76 ? 21.772 1.734 35.676 1.00 29.29 76 THR A O 1
ATOM 599 N N . LEU A 1 77 ? 19.874 1.445 36.887 1.00 26.81 77 LEU A N 1
ATOM 600 C CA . LEU A 1 77 ? 19.543 2.848 37.006 1.00 26.97 77 LEU A CA 1
ATOM 601 C C . LEU A 1 77 ? 19.512 3.193 38.480 1.00 26.61 77 LEU A C 1
ATOM 602 O O . LEU A 1 77 ? 19.181 2.346 39.314 1.00 27.67 77 LEU A O 1
ATOM 607 N N . LYS A 1 78 ? 19.819 4.444 38.768 1.00 26.42 78 LYS A N 1
ATOM 608 C CA . LYS A 1 78 ? 19.717 4.967 40.138 1.00 27.83 78 LYS A CA 1
ATOM 609 C C . LYS A 1 78 ? 19.593 6.476 40.006 1.00 27.17 78 LYS A C 1
ATOM 610 O O . LYS A 1 78 ? 19.886 6.999 38.962 1.00 26.98 78 LYS A O 1
ATOM 616 N N . PRO A 1 79 ? 19.147 7.140 41.062 1.00 27.94 79 PRO A N 1
ATOM 617 C CA . PRO A 1 79 ? 19.061 8.585 41.041 1.00 28.63 79 PRO A CA 1
ATOM 618 C C . PRO A 1 79 ? 20.451 9.170 40.789 1.00 29.77 79 PRO A C 1
ATOM 619 O O . PRO A 1 79 ? 21.459 8.565 41.151 1.00 29.79 79 PRO A O 1
ATOM 623 N N . GLN A 1 80 ? 20.479 10.316 40.129 1.00 30.68 80 GLN A N 1
ATOM 624 C CA . GLN A 1 80 ? 21.701 10.930 39.690 1.00 31.55 80 GLN A CA 1
ATOM 625 C C . GLN A 1 80 ? 22.524 11.372 40.892 1.00 31.48 80 GLN A C 1
ATOM 626 O O . GLN A 1 80 ? 23.757 11.447 40.805 1.00 31.87 80 GLN A O 1
ATOM 632 N N . SER A 1 81 ? 21.854 11.663 42.008 1.00 31.04 81 SER A N 1
ATOM 633 C CA . SER A 1 81 ? 22.538 12.011 43.252 1.00 30.89 81 SER A CA 1
ATOM 634 C C . SER A 1 81 ? 21.632 11.733 44.393 1.00 30.36 81 SER A C 1
ATOM 635 O O . SER A 1 81 ? 20.427 11.503 44.192 1.00 30.05 81 SER A O 1
ATOM 638 N N . TYR A 1 82 ? 22.187 11.798 45.591 1.00 29.73 82 TYR A N 1
ATOM 639 C CA . TYR A 1 82 ? 21.399 11.569 46.815 1.00 29.88 82 TYR A CA 1
ATOM 640 C C . TYR A 1 82 ? 20.372 12.636 46.996 1.00 29.89 82 TYR A C 1
ATOM 641 O O . TYR A 1 82 ? 19.306 12.366 47.492 1.00 30.77 82 TYR A O 1
ATOM 650 N N . LEU A 1 83 ? 20.721 13.874 46.662 1.00 30.09 83 LEU A N 1
ATOM 651 C CA . LEU A 1 83 ? 19.759 14.976 46.582 1.00 29.73 83 LEU A CA 1
ATOM 652 C C . LEU A 1 83 ? 18.535 14.653 45.747 1.00 28.66 83 LEU A C 1
ATOM 653 O O . LEU A 1 83 ? 17.411 14.961 46.148 1.00 28.14 83 LEU A O 1
ATOM 658 N N . VAL A 1 84 ? 18.761 14.091 44.558 1.00 27.00 84 VAL A N 1
ATOM 659 C CA . VAL A 1 84 ? 17.663 13.696 43.684 1.00 25.87 84 VAL A CA 1
ATOM 660 C C . VAL A 1 84 ? 16.892 12.605 44.404 1.00 25.97 84 VAL A C 1
ATOM 661 O O . VAL A 1 84 ? 15.639 12.620 44.521 1.00 25.46 84 VAL A O 1
ATOM 665 N N . TRP A 1 85 ? 17.616 11.642 44.928 1.00 25.77 85 TRP A N 1
ATOM 666 C CA . TRP A 1 85 ? 16.913 10.565 45.620 1.00 27.11 85 TRP A CA 1
ATOM 667 C C . TRP A 1 85 ? 16.058 11.063 46.763 1.00 26.72 85 TRP A C 1
ATOM 668 O O . TRP A 1 85 ? 14.929 10.630 46.980 1.00 25.77 85 TRP A O 1
ATOM 679 N N . ASN A 1 86 ? 16.565 12.013 47.492 1.00 27.43 86 ASN A N 1
ATOM 680 C CA . ASN A 1 86 ? 15.765 12.504 48.572 1.00 28.75 86 ASN A CA 1
ATOM 681 C C . ASN A 1 86 ? 14.589 13.339 48.122 1.00 28.48 86 ASN A C 1
ATOM 682 O O . ASN A 1 86 ? 13.612 13.391 48.836 1.00 28.88 86 ASN A O 1
ATOM 687 N N . ALA A 1 87 ? 14.679 13.999 46.962 1.00 28.22 87 ALA A N 1
ATOM 688 C CA . ALA A 1 87 ? 13.572 14.785 46.418 1.00 27.09 87 ALA A CA 1
ATOM 689 C C . ALA A 1 87 ? 12.460 13.837 45.968 1.00 26.86 87 ALA A C 1
ATOM 690 O O . ALA A 1 87 ? 11.323 14.089 46.224 1.00 27.37 87 ALA A O 1
ATOM 692 N N . ILE A 1 88 ? 12.804 12.710 45.361 1.00 26.67 88 ILE A N 1
ATOM 693 C CA . ILE A 1 88 ? 11.849 11.627 45.062 1.00 25.94 88 ILE A CA 1
ATOM 694 C C . ILE A 1 88 ? 11.101 11.106 46.288 1.00 26.13 88 ILE A C 1
ATOM 695 O O . ILE A 1 88 ? 9.861 10.982 46.348 1.00 25.08 88 ILE A O 1
ATOM 700 N N . LYS A 1 89 ? 11.849 10.758 47.290 1.00 26.68 89 LYS A N 1
ATOM 701 C CA . LYS A 1 89 ? 11.237 10.225 48.461 1.00 27.59 89 LYS A CA 1
ATOM 702 C C . LYS A 1 89 ? 10.259 11.214 49.017 1.00 28.44 89 LYS A C 1
ATOM 703 O O . LYS A 1 89 ? 9.127 10.871 49.346 1.00 28.46 89 LYS A O 1
ATOM 709 N N . ARG A 1 90 ? 10.682 12.458 49.100 1.00 29.55 90 ARG A N 1
ATOM 710 C CA . ARG A 1 90 ? 9.855 13.492 49.656 1.00 31.43 90 ARG A CA 1
ATOM 711 C C . ARG A 1 90 ? 8.658 13.877 48.789 1.00 31.84 90 ARG A C 1
ATOM 712 O O . ARG A 1 90 ? 7.606 14.263 49.342 1.00 30.57 90 ARG A O 1
ATOM 728 N N . LEU A 1 92 ? 7.261 12.024 45.956 1.00 31.06 92 LEU A N 1
ATOM 729 C CA . LEU A 1 92 ? 6.505 10.905 45.482 1.00 32.08 92 LEU A CA 1
ATOM 730 C C . LEU A 1 92 ? 6.143 9.981 46.615 1.00 31.46 92 LEU A C 1
ATOM 731 O O . LEU A 1 92 ? 5.233 9.194 46.368 1.00 32.91 92 LEU A O 1
#

Foldseek 3Di:
DCLLVVLLVLVVVVLVCQPPPPPPHDSVLLLVVLLVCLVPFKAAPVVHDPVSVVVCVVSQQWDADPVVNMIG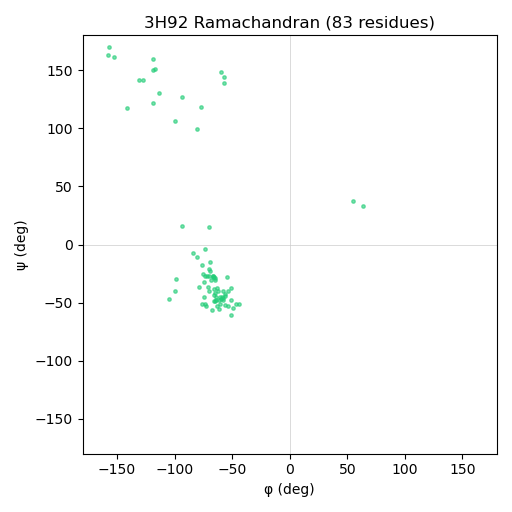GNDVSSSVSSNCD

CATH classification: 1.10.10.10

Radius of gyration: 12.04 Å; Cα contacts (8 Å, |Δi|>4): 99; chains: 1; bounding box: 27×29×28 Å

Secondary structure (DSSP, 8-state):
-HHHHHHHHHHHHHHHIIIII-TTS-HHHHHHHHHHHHH-SSEEGGGS-HHHHHHHHHTTSEEEETTTTEEEESSHHHHHHHH--

Sequence (85 aa):
ETKLEEERNHLEELLEKVEEDYEGINYDEVLEALKLFKDNYELPKSKIKRKIRIFLIKENILFLNPQKGTLKPQSYLVWNAIKRL

Nearest PDB structures (foldseek):
  3h92-assembly1_A  TM=1.006E+00  e=3.257E-14  Methanocaldococcus jannaschii
  3bjo-assembly1_A  TM=9.063E-01  e=1.187E-08  Methanocaldococcus jannaschii DSM 2661
  7bdv-assembly1_A  TM=6.079E-01  e=9.696E-02  Sulfobacillus thermosulfidooxidans
  7wge-assembly1_A  TM=7.383E-01  e=1.703E+00  Homo sapiens
  4r1h-assembly1_B  TM=5.484E-01  e=1.703E+00  Listeria monocytogenes EGD-e

Organism: Methanocaldococcus jannaschii (strain ATCC 43067 / DSM 2661 / JAL-1 / JCM 10045 / NBRC 100440) (NCBI:txid243232)

Solvent-accessible surface area: 5514 Å² total

B-factor: mean 41.65, std 15.8, range [21.54, 97.67]